Protein AF-0000000073486569 (afdb_homodimer)

Nearest PDB structures (foldseek):
  3vh6-assembly1_D  TM=8.853E-01  e=2.847E-06  Gallus gallus
  3b0b-assembly1_C  TM=8.600E-01  e=1.229E-05  Gallus gallus
  7ywx-assembly1_X  TM=8.691E-01  e=2.553E-05  Homo sapiens
  4ne1-assembly1_W  TM=8.771E-01  e=2.729E-05  Homo sapiens
  4dra-assembly1_H  TM=8.873E-01  e=7.397E-05  Homo sapiens

InterPro domains:
  IPR009072 Histone-fold [SSF47113] (11-70)
  IPR018552 Centromere protein X [PF09415] (6-74)
  IPR018552 Centromere protein X [PTHR28680] (3-74)

Foldseek 3Di:
DFPDLVNLQVVVCVVDPDNPDHDDSVRSVVVRVVVVVVVVVLVVQQCVQQVVVPHRDRDPVSSVVVVVVVVVVVD/DFPDLVNLQVVVCVVDPDNPDHDDSVRSVVVRVVVVVVVVVLVVQQCVQQVVVPHRDRDPVSSVVVVVVVVVVVD

pLDDT: mean 89.23, std 9.39, range [48.97, 97.62]

Radius of gyration: 16.29 Å; Cα contacts (8 Å, |Δi|>4): 152; chains: 2; bounding box: 28×46×36 Å

Sequence (150 aa):
MKFTDKLILEFLKSSFENSKTKINADATVLVGEVMRLLITEGAMRAAHQAKQEGSNTVTVEHLEKILSQLLLDFSMKFTDKLILEFLKSSFENSKTKINADATVLVGEVMRLLITEGAMRAAHQAKQEGSNTVTVEHLEKILSQLLLDFS

Solvent-accessible surface area (backbone atoms only — not comparable to full-atom values): 8167 Å² total; per-residue (Å²): 137,74,77,47,68,67,59,52,49,53,49,46,58,68,35,38,90,48,89,73,54,44,68,40,72,67,26,52,52,49,50,44,53,52,49,52,51,51,51,33,53,50,37,43,50,26,48,49,48,16,44,76,72,73,34,54,50,28,39,52,69,34,48,49,50,54,51,50,53,54,50,56,70,73,99,137,74,76,46,67,66,59,52,50,52,48,45,56,69,37,37,89,49,89,72,56,43,68,38,70,68,26,52,52,50,51,46,51,51,49,51,49,50,52,35,54,50,37,42,50,27,48,49,49,17,44,76,71,74,35,57,51,28,40,52,68,35,46,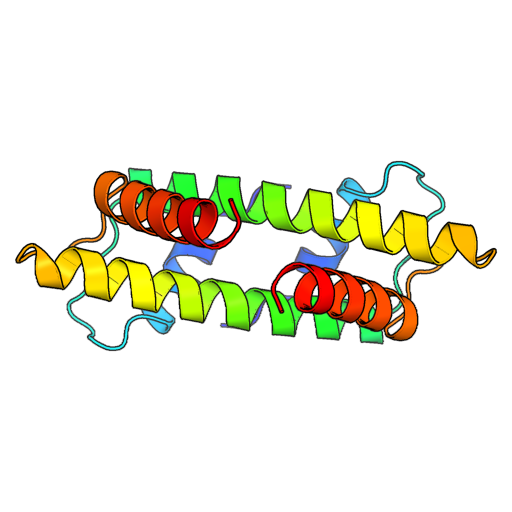50,50,53,52,49,52,55,50,56,72,72,97

Structure (mmCIF, N/CA/C/O backbone):
data_AF-0000000073486569-model_v1
#
loop_
_entity.id
_entity.type
_entity.pdbx_description
1 polymer 'Centromere protein X'
#
loop_
_atom_site.group_PDB
_atom_site.id
_atom_site.type_symbol
_atom_site.label_atom_id
_atom_site.label_alt_id
_atom_site.label_comp_id
_atom_site.label_asym_id
_atom_site.label_entity_id
_atom_site.label_seq_id
_atom_site.pdbx_PDB_ins_code
_atom_site.Cartn_x
_atom_site.Cartn_y
_atom_site.Cartn_z
_atom_site.occupancy
_atom_site.B_iso_or_equiv
_atom_site.auth_seq_id
_atom_site.auth_comp_id
_atom_site.auth_asym_id
_atom_site.auth_atom_id
_atom_site.pdbx_PDB_model_num
ATOM 1 N N . MET A 1 1 ? 2.086 -2.109 15.312 1 49.28 1 MET A N 1
ATOM 2 C CA . MET A 1 1 ? 0.988 -2.939 14.82 1 49.28 1 MET A CA 1
ATOM 3 C C . MET A 1 1 ? 1.217 -3.344 13.367 1 49.28 1 MET A C 1
ATOM 5 O O . MET A 1 1 ? 1.65 -2.527 12.555 1 49.28 1 MET A O 1
ATOM 9 N N . LYS A 1 2 ? 1.313 -4.73 13.086 1 63.16 2 LYS A N 1
ATOM 10 C CA . LYS A 1 2 ? 1.649 -5.43 11.852 1 63.16 2 LYS A CA 1
ATOM 11 C C . LYS A 1 2 ? 0.39 -5.875 11.109 1 63.16 2 LYS A C 1
ATOM 13 O O . LYS A 1 2 ? -0.649 -6.109 11.734 1 63.16 2 LYS A O 1
ATOM 18 N N . PHE A 1 3 ? 0.22 -5.586 9.859 1 79.25 3 PHE A N 1
ATOM 19 C CA . PHE A 1 3 ? -0.814 -6.254 9.078 1 79.25 3 PHE A CA 1
ATOM 20 C C . PHE A 1 3 ? -0.867 -7.742 9.406 1 79.25 3 PHE A C 1
ATOM 22 O O . PHE A 1 3 ? 0.163 -8.422 9.398 1 79.25 3 PHE A O 1
ATOM 29 N N . THR A 1 4 ? -2.008 -8.078 9.844 1 83.44 4 THR A N 1
ATOM 30 C CA . THR A 1 4 ? -2.1 -9.516 10.086 1 83.44 4 THR A CA 1
ATOM 31 C C . THR A 1 4 ? -2.098 -10.289 8.773 1 83.44 4 THR A C 1
ATOM 33 O O . THR A 1 4 ? -2.59 -9.789 7.758 1 83.44 4 THR A O 1
ATOM 36 N N . ASP A 1 5 ? -1.488 -11.5 8.914 1 86.25 5 ASP A N 1
ATOM 37 C CA . ASP A 1 5 ? -1.459 -12.359 7.734 1 86.25 5 ASP A CA 1
ATOM 38 C C . ASP A 1 5 ? -2.871 -12.648 7.23 1 86.25 5 ASP A C 1
ATOM 40 O O . ASP A 1 5 ? -3.105 -12.711 6.023 1 86.25 5 ASP A O 1
ATOM 44 N N . LYS A 1 6 ? -3.68 -12.773 8.156 1 87.69 6 LYS A N 1
ATOM 45 C CA . LYS A 1 6 ? -5.062 -13.078 7.809 1 87.69 6 LYS A CA 1
ATOM 46 C C . LYS A 1 6 ? -5.695 -11.945 7.004 1 87.69 6 LYS A C 1
ATOM 48 O O . LYS A 1 6 ? -6.363 -12.188 6 1 87.69 6 LYS A O 1
ATOM 53 N N . LEU A 1 7 ? -5.492 -10.742 7.418 1 86.31 7 LEU A N 1
ATOM 54 C CA . LEU A 1 7 ? -6.055 -9.578 6.738 1 86.31 7 LEU A CA 1
ATOM 55 C C . LEU A 1 7 ? -5.48 -9.438 5.332 1 86.31 7 LEU A C 1
ATOM 57 O O . LEU A 1 7 ? -6.223 -9.219 4.371 1 86.31 7 LEU A O 1
ATOM 61 N N . ILE A 1 8 ? -4.234 -9.633 5.266 1 90.25 8 ILE A N 1
ATOM 62 C CA . ILE A 1 8 ? -3.545 -9.508 3.986 1 90.25 8 ILE A CA 1
ATOM 63 C C . ILE A 1 8 ? -4.055 -10.57 3.02 1 90.25 8 ILE A C 1
ATOM 65 O O . ILE A 1 8 ? -4.355 -10.273 1.86 1 90.25 8 ILE A O 1
ATOM 69 N N . LEU A 1 9 ? -4.184 -11.766 3.555 1 90.5 9 LEU A N 1
ATOM 70 C CA . LEU A 1 9 ? -4.641 -12.883 2.738 1 90.5 9 LEU A CA 1
ATOM 71 C C . LEU A 1 9 ? -6.055 -12.633 2.223 1 90.5 9 LEU A C 1
ATOM 73 O O . LEU A 1 9 ? -6.348 -12.891 1.053 1 90.5 9 LEU A O 1
ATOM 77 N N . GLU A 1 10 ? -6.855 -12.133 3.045 1 87.62 10 GLU A N 1
ATOM 78 C CA . GLU A 1 10 ? -8.234 -11.859 2.658 1 87.62 10 GLU A CA 1
ATOM 79 C C . GLU A 1 10 ? -8.297 -10.812 1.546 1 87.62 10 GLU A C 1
ATOM 81 O O . GLU A 1 10 ? -9.062 -10.961 0.59 1 87.62 10 GLU A O 1
ATOM 86 N N . PHE A 1 11 ? -7.516 -9.844 1.665 1 87.62 11 PHE A N 1
ATOM 87 C CA . PHE A 1 11 ? -7.477 -8.789 0.66 1 87.62 11 PHE A CA 1
ATOM 88 C C . PHE A 1 11 ? -6.977 -9.328 -0.674 1 87.62 11 PHE A C 1
ATOM 90 O O . PHE A 1 11 ? -7.551 -9.031 -1.725 1 87.62 11 PHE A O 1
ATOM 97 N N . LEU A 1 12 ? -5.984 -10.078 -0.576 1 91.19 12 LEU A N 1
ATOM 98 C CA . LEU A 1 12 ? -5.379 -10.594 -1.798 1 91.19 12 LEU A CA 1
ATOM 99 C C . LEU A 1 12 ? -6.32 -11.57 -2.5 1 91.19 12 LEU A C 1
ATOM 101 O O . LEU A 1 12 ? -6.465 -11.523 -3.723 1 91.19 12 LEU A O 1
ATOM 105 N N . LYS A 1 13 ? -6.93 -12.383 -1.788 1 89.31 13 LYS A N 1
ATOM 106 C CA . LYS A 1 13 ? -7.883 -13.336 -2.352 1 89.31 13 LYS A CA 1
ATOM 107 C C . LYS A 1 13 ? -9.023 -12.617 -3.072 1 89.31 13 LYS A C 1
ATOM 109 O O . LYS A 1 13 ? -9.461 -13.055 -4.137 1 89.31 13 LYS A O 1
ATOM 114 N N . SER A 1 14 ? -9.445 -11.57 -2.467 1 87.94 14 SER A N 1
ATOM 115 C CA . SER A 1 14 ? -10.531 -10.805 -3.061 1 87.94 14 SER A CA 1
ATOM 116 C C . SER A 1 14 ? -10.078 -10.086 -4.324 1 87.94 14 SER A C 1
ATOM 118 O O . SER A 1 14 ? -10.891 -9.75 -5.184 1 87.94 14 SER A O 1
ATOM 120 N N . SER A 1 15 ? -8.891 -9.859 -4.434 1 87.5 15 SER A N 1
ATOM 121 C CA . SER A 1 15 ? -8.352 -9.078 -5.547 1 87.5 15 SER A CA 1
ATOM 122 C C . SER A 1 15 ? -8.047 -9.969 -6.75 1 87.5 15 SER A C 1
ATOM 124 O O . SER A 1 15 ? -7.922 -9.477 -7.875 1 87.5 15 SER A O 1
ATOM 126 N N . PHE A 1 16 ? -7.902 -11.266 -6.496 1 89 16 PHE A N 1
ATOM 127 C CA 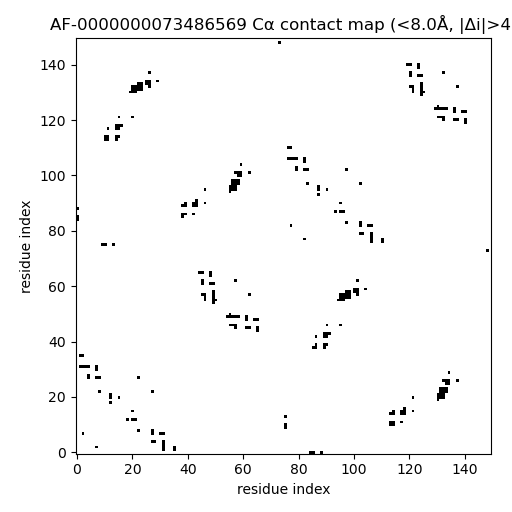. PHE A 1 16 ? -7.605 -12.188 -7.59 1 89 16 PHE A CA 1
ATOM 128 C C . PHE A 1 16 ? -8.828 -12.375 -8.484 1 89 16 PHE A C 1
ATOM 130 O O . PHE A 1 16 ? -9.93 -12.602 -7.992 1 89 16 PHE A O 1
ATOM 137 N N . GLU A 1 17 ? -8.664 -12.156 -9.703 1 77.44 17 GLU A N 1
ATOM 138 C CA . GLU A 1 17 ? -9.742 -12.281 -10.688 1 77.44 17 GLU A CA 1
ATOM 139 C C . GLU A 1 17 ? -10.266 -13.711 -10.75 1 77.44 17 GLU A C 1
ATOM 141 O O . GLU A 1 17 ? -11.461 -13.922 -10.961 1 77.44 17 GLU A O 1
ATOM 146 N N . ASN A 1 18 ? -9.25 -14.617 -10.672 1 76.06 18 ASN A N 1
ATOM 147 C CA . ASN A 1 18 ? -9.562 -16.031 -10.742 1 76.06 18 ASN A CA 1
ATOM 148 C C . ASN A 1 18 ? -9.555 -16.688 -9.367 1 76.06 18 ASN A C 1
ATOM 150 O O . ASN A 1 18 ? -8.586 -16.547 -8.609 1 76.06 18 ASN A O 1
ATOM 154 N N . SER A 1 19 ? -10.57 -17.328 -9.07 1 81.56 19 SER A N 1
ATOM 155 C CA . SER A 1 19 ? -10.742 -17.953 -7.762 1 81.56 19 SER A CA 1
ATOM 156 C C . SER A 1 19 ? -9.727 -19.078 -7.551 1 81.56 19 SER A C 1
ATOM 158 O O . SER A 1 19 ? -9.508 -19.516 -6.422 1 81.56 19 SER A O 1
ATOM 160 N N . LYS A 1 20 ? -8.969 -19.359 -8.625 1 89.25 20 LYS A N 1
ATOM 161 C CA . LYS A 1 20 ? -8.016 -20.453 -8.484 1 89.25 20 LYS A CA 1
ATOM 162 C C . LYS A 1 20 ? -6.641 -19.953 -8.07 1 89.25 20 LYS A C 1
ATOM 164 O O . LYS A 1 20 ? -5.793 -20.734 -7.633 1 89.25 20 LYS A O 1
ATOM 169 N N . THR A 1 21 ? -6.449 -18.688 -8.195 1 93.94 21 THR A N 1
ATOM 170 C CA . THR A 1 21 ? -5.148 -18.125 -7.848 1 93.94 21 THR A CA 1
ATOM 171 C C . THR A 1 21 ? -4.949 -18.125 -6.336 1 93.94 21 THR A C 1
ATOM 173 O O . THR A 1 21 ? -5.855 -17.75 -5.586 1 93.94 21 THR A O 1
ATOM 176 N N . LYS A 1 22 ? -3.732 -18.641 -5.93 1 94.56 22 LYS A N 1
ATOM 177 C CA . LYS A 1 22 ? -3.35 -18.656 -4.52 1 94.56 22 LYS A CA 1
ATOM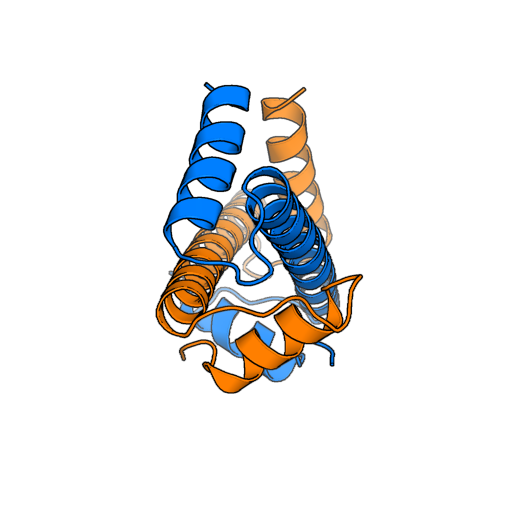 178 C C . LYS A 1 22 ? -2.059 -17.875 -4.293 1 94.56 22 LYS A C 1
ATOM 180 O O . LYS A 1 22 ? -1.387 -17.484 -5.246 1 94.56 22 LYS A O 1
ATOM 185 N N . ILE A 1 23 ? -1.85 -17.641 -3.037 1 95.81 23 ILE A N 1
ATOM 186 C CA . ILE A 1 23 ? -0.597 -17.016 -2.633 1 95.81 23 ILE A CA 1
ATOM 187 C C . ILE A 1 23 ? 0.028 -17.797 -1.483 1 95.81 23 ILE A C 1
ATOM 189 O O . ILE A 1 23 ? -0.671 -18.219 -0.559 1 95.81 23 ILE A O 1
ATOM 193 N N . ASN A 1 24 ? 1.247 -18.062 -1.68 1 95.88 24 ASN A N 1
ATOM 194 C CA . ASN A 1 24 ? 1.874 -18.844 -0.628 1 95.88 24 ASN A CA 1
ATOM 195 C C . ASN A 1 24 ? 2.203 -18 0.595 1 95.88 24 ASN A C 1
ATOM 197 O O . ASN A 1 24 ? 2.141 -16.766 0.537 1 95.88 24 ASN A O 1
ATOM 201 N N . ALA A 1 25 ? 2.531 -18.641 1.666 1 95.19 25 ALA A N 1
ATOM 202 C CA . ALA A 1 25 ? 2.688 -18 2.967 1 95.19 25 ALA A CA 1
ATOM 203 C C . ALA A 1 25 ? 3.814 -16.969 2.938 1 95.19 25 ALA A C 1
ATOM 205 O O . ALA A 1 25 ? 3.666 -15.859 3.461 1 95.19 25 ALA A O 1
ATOM 206 N N . ASP A 1 26 ? 4.918 -17.266 2.305 1 96.19 26 ASP A N 1
ATOM 207 C CA . ASP A 1 26 ? 6.062 -16.359 2.266 1 96.19 26 ASP A CA 1
ATOM 208 C C . ASP A 1 26 ? 5.727 -15.094 1.486 1 96.19 26 ASP A C 1
ATOM 210 O O . ASP A 1 26 ? 6.168 -14 1.851 1 96.19 26 ASP A O 1
ATOM 214 N N . ALA A 1 27 ? 5.074 -15.305 0.409 1 96.62 27 ALA A N 1
ATOM 215 C CA . ALA A 1 27 ? 4.652 -14.156 -0.391 1 96.62 27 ALA A CA 1
ATOM 216 C C . ALA A 1 27 ? 3.711 -13.25 0.4 1 96.62 27 ALA A C 1
ATOM 218 O O . ALA A 1 27 ? 3.807 -12.023 0.321 1 96.62 27 ALA A O 1
ATOM 219 N N . THR A 1 28 ? 2.852 -13.844 1.16 1 95 28 THR A N 1
ATOM 220 C CA . THR A 1 28 ? 1.947 -13.078 2.01 1 95 28 THR A CA 1
ATOM 221 C C . THR A 1 28 ? 2.73 -12.227 3.008 1 95 28 THR A C 1
ATOM 223 O O . THR A 1 28 ? 2.414 -11.055 3.217 1 95 28 THR A O 1
ATOM 226 N N . VAL A 1 29 ? 3.727 -12.766 3.518 1 94.56 29 VAL A N 1
ATOM 227 C CA . VAL A 1 29 ? 4.578 -12.062 4.477 1 94.56 29 VAL A CA 1
ATOM 228 C C . VAL A 1 29 ? 5.273 -10.891 3.789 1 94.56 29 VAL A C 1
ATOM 230 O O . VAL A 1 29 ? 5.316 -9.781 4.332 1 94.56 29 VAL A O 1
ATOM 233 N N . LEU A 1 30 ? 5.77 -11.148 2.605 1 94.94 30 LEU A N 1
ATOM 234 C CA . LEU A 1 30 ? 6.461 -10.102 1.866 1 94.94 30 LEU A CA 1
ATOM 235 C C . LEU A 1 30 ? 5.516 -8.945 1.555 1 94.94 30 LEU A C 1
ATOM 237 O O . LEU A 1 30 ? 5.898 -7.777 1.673 1 94.94 30 LEU A O 1
ATOM 241 N N . VAL A 1 31 ? 4.328 -9.234 1.18 1 94.25 31 VAL A N 1
ATOM 242 C CA . VAL A 1 31 ? 3.352 -8.195 0.876 1 94.25 31 VAL A CA 1
ATOM 243 C C . VAL A 1 31 ? 3.102 -7.344 2.117 1 94.25 31 VAL A C 1
ATOM 245 O O . VAL A 1 31 ? 3.021 -6.113 2.029 1 94.25 31 VAL A O 1
ATOM 248 N N . GLY A 1 32 ? 2.971 -7.988 3.254 1 92.38 32 GLY A N 1
ATOM 249 C CA . GLY A 1 32 ? 2.828 -7.258 4.5 1 92.38 32 GLY A CA 1
ATOM 250 C C . GLY A 1 32 ? 3.977 -6.301 4.766 1 92.38 32 GLY A C 1
ATOM 251 O O . GLY A 1 32 ? 3.76 -5.168 5.207 1 92.38 32 GLY A O 1
ATOM 252 N N . GLU A 1 33 ? 5.199 -6.75 4.48 1 92.44 33 GLU A N 1
ATOM 253 C CA . GLU A 1 33 ? 6.379 -5.91 4.672 1 92.44 33 GLU A CA 1
ATOM 254 C C . GLU A 1 33 ? 6.367 -4.719 3.717 1 92.44 33 GLU A C 1
ATOM 256 O O . GLU A 1 33 ? 6.676 -3.594 4.113 1 92.44 33 GLU A O 1
ATOM 261 N N . VAL A 1 34 ? 6.043 -4.957 2.502 1 91.69 34 VAL A N 1
ATOM 262 C CA . VAL A 1 34 ? 6.008 -3.9 1.494 1 91.69 34 VAL A CA 1
ATOM 263 C C . VAL A 1 34 ? 4.93 -2.879 1.854 1 91.69 34 VAL A C 1
ATOM 265 O O . VAL A 1 34 ? 5.16 -1.67 1.769 1 91.69 34 VAL A O 1
ATOM 268 N N . MET A 1 35 ? 3.797 -3.367 2.295 1 91.56 35 MET A N 1
ATOM 269 C CA . MET A 1 35 ? 2.715 -2.463 2.68 1 91.56 35 MET A CA 1
ATOM 270 C C . MET A 1 35 ? 3.127 -1.596 3.863 1 91.56 35 MET A C 1
ATOM 272 O O . MET A 1 35 ? 2.846 -0.396 3.887 1 91.56 35 MET A O 1
ATOM 276 N N . ARG A 1 36 ? 3.723 -2.199 4.812 1 90.62 36 ARG A N 1
ATOM 277 C CA . ARG A 1 36 ? 4.23 -1.438 5.953 1 90.62 36 ARG A CA 1
ATOM 278 C C . ARG A 1 36 ? 5.188 -0.341 5.496 1 90.62 36 ARG A C 1
ATOM 280 O O . ARG A 1 36 ? 5.117 0.792 5.977 1 90.62 36 ARG A O 1
ATOM 287 N N . LEU A 1 37 ? 6.066 -0.699 4.625 1 92.06 37 LEU A N 1
ATOM 288 C CA . LEU A 1 37 ? 7.047 0.25 4.105 1 92.06 37 LEU A CA 1
ATOM 289 C C . LEU A 1 37 ? 6.355 1.396 3.373 1 92.06 37 LEU A C 1
ATOM 291 O O . LEU A 1 37 ? 6.684 2.564 3.594 1 92.06 37 LEU A O 1
ATOM 295 N N . LEU A 1 38 ? 5.441 1.044 2.543 1 90 38 LEU A N 1
ATOM 296 C CA . LEU A 1 38 ? 4.734 2.047 1.752 1 90 38 LEU A CA 1
ATOM 297 C C . LEU A 1 38 ? 3.939 2.986 2.652 1 90 38 LEU A C 1
ATOM 299 O O . LEU A 1 38 ? 3.936 4.199 2.439 1 90 38 LEU A O 1
ATOM 303 N N . ILE A 1 39 ? 3.264 2.461 3.627 1 92 39 ILE A N 1
ATOM 304 C CA . ILE A 1 39 ? 2.449 3.268 4.527 1 92 39 ILE A CA 1
ATOM 305 C C . ILE A 1 39 ? 3.346 4.188 5.352 1 92 39 ILE A C 1
ATOM 307 O O . ILE A 1 39 ? 3.035 5.367 5.535 1 92 39 ILE A O 1
ATOM 311 N N . THR A 1 40 ? 4.473 3.686 5.809 1 91.81 40 THR A N 1
ATOM 312 C CA . THR A 1 40 ? 5.414 4.477 6.594 1 91.81 40 THR A CA 1
ATOM 313 C C . THR A 1 40 ? 5.973 5.633 5.77 1 91.81 40 THR A C 1
ATOM 315 O O . THR A 1 40 ? 6 6.773 6.23 1 91.81 40 THR A O 1
ATOM 318 N N . GLU A 1 41 ? 6.383 5.301 4.508 1 90.94 41 GLU A N 1
ATOM 319 C CA . GLU A 1 41 ? 6.91 6.324 3.611 1 90.94 41 GLU A CA 1
ATOM 320 C C . GLU A 1 41 ? 5.848 7.363 3.27 1 90.94 41 GLU A C 1
ATOM 322 O O . GLU A 1 41 ? 6.121 8.562 3.271 1 90.94 41 GLU A O 1
ATOM 327 N N . GLY A 1 42 ? 4.691 6.945 2.955 1 92.81 42 GLY A N 1
ATOM 328 C CA . GLY A 1 42 ? 3.592 7.848 2.654 1 92.81 42 GLY A CA 1
ATOM 329 C C . GLY A 1 42 ? 3.234 8.758 3.812 1 92.81 42 GLY A C 1
ATOM 330 O O . GLY A 1 42 ? 3.033 9.961 3.625 1 92.81 42 GLY A O 1
ATOM 331 N N . ALA A 1 43 ? 3.172 8.188 4.957 1 92.88 43 ALA A N 1
ATOM 332 C CA . ALA A 1 43 ? 2.834 8.945 6.16 1 92.88 43 ALA A CA 1
ATOM 333 C C . ALA A 1 43 ? 3.883 10.016 6.445 1 92.88 43 ALA A C 1
ATOM 335 O O . ALA A 1 43 ? 3.541 11.148 6.789 1 92.88 43 ALA A O 1
ATOM 336 N N . MET A 1 44 ? 5.102 9.602 6.297 1 93.06 44 MET A N 1
ATOM 337 C CA . MET A 1 44 ? 6.191 10.547 6.535 1 93.06 44 MET A CA 1
ATOM 338 C C . MET A 1 44 ? 6.129 11.703 5.547 1 93.06 44 MET A C 1
ATOM 340 O O . ME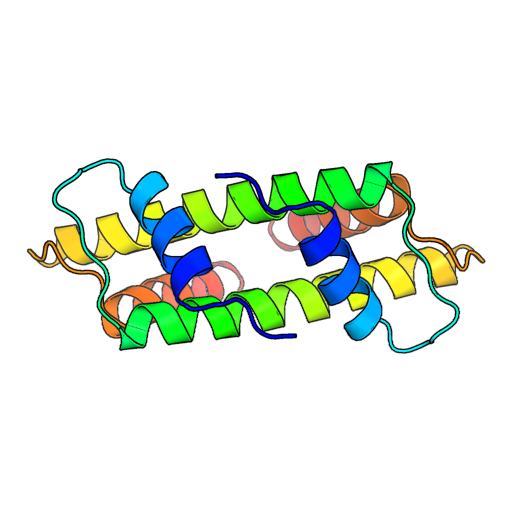T A 1 44 ? 6.289 12.867 5.934 1 93.06 44 MET A O 1
ATOM 344 N N . ARG A 1 45 ? 5.875 11.383 4.309 1 94.06 45 ARG A N 1
ATOM 345 C CA . ARG A 1 45 ? 5.77 12.422 3.289 1 94.06 45 ARG A CA 1
ATOM 346 C C . ARG A 1 45 ? 4.578 13.336 3.557 1 94.06 45 ARG A C 1
ATOM 348 O O . ARG A 1 45 ? 4.672 14.555 3.398 1 94.06 45 ARG A O 1
ATOM 355 N N . ALA A 1 46 ? 3.48 12.781 3.939 1 94.62 46 ALA A N 1
ATOM 356 C CA . ALA A 1 46 ? 2.277 13.555 4.234 1 94.62 46 ALA A CA 1
ATOM 357 C C . ALA A 1 46 ? 2.498 14.477 5.434 1 94.62 46 ALA A C 1
ATOM 359 O O . ALA A 1 46 ? 2.117 15.648 5.406 1 94.62 46 ALA A O 1
ATOM 360 N N . ALA A 1 47 ? 3.17 13.945 6.406 1 94.38 47 ALA A N 1
ATOM 361 C CA . ALA A 1 47 ? 3.49 14.734 7.598 1 94.38 47 ALA A CA 1
ATOM 362 C C . ALA A 1 47 ? 4.406 15.906 7.25 1 94.38 47 ALA A C 1
ATOM 364 O O . ALA A 1 47 ? 4.199 17.031 7.723 1 94.38 47 ALA A O 1
ATOM 365 N N . HIS A 1 48 ? 5.375 15.547 6.406 1 94.12 48 HIS A N 1
ATOM 366 C CA . HIS A 1 48 ? 6.312 16.578 5.969 1 94.12 48 HIS A CA 1
ATOM 367 C C . HIS A 1 48 ? 5.602 17.672 5.172 1 94.12 48 HIS A C 1
ATOM 369 O O . HIS A 1 48 ? 5.867 18.859 5.367 1 94.12 48 HIS A O 1
ATOM 375 N N . GLN A 1 49 ? 4.727 17.25 4.305 1 95.12 49 GLN A N 1
ATOM 376 C CA . GLN A 1 49 ? 3.953 18.188 3.51 1 95.12 49 GLN A CA 1
ATOM 377 C C . GLN A 1 49 ? 3.109 19.094 4.402 1 95.12 49 GLN A C 1
ATOM 379 O O . GLN A 1 49 ? 3.018 20.297 4.164 1 95.12 49 GLN A O 1
ATOM 384 N N . ALA A 1 50 ? 2.451 18.531 5.398 1 96.06 50 ALA A N 1
ATOM 385 C CA . ALA A 1 50 ? 1.66 19.297 6.352 1 96.06 50 ALA A CA 1
ATOM 386 C C . ALA A 1 50 ? 2.533 20.297 7.113 1 96.06 50 ALA A C 1
ATOM 388 O O . ALA A 1 50 ? 2.176 21.469 7.25 1 96.06 50 ALA A O 1
ATOM 389 N N . LYS A 1 51 ? 3.672 19.859 7.508 1 94.56 51 LYS A N 1
ATOM 390 C CA . LYS A 1 51 ? 4.602 20.703 8.25 1 94.56 51 LYS A CA 1
ATOM 391 C C . LYS A 1 51 ? 5.066 21.891 7.402 1 94.56 51 LYS A C 1
ATOM 393 O O . LYS A 1 51 ? 5.191 23 7.902 1 94.56 51 LYS A O 1
ATOM 398 N N . GLN A 1 52 ? 5.402 21.578 6.191 1 94.94 52 GLN A N 1
ATOM 399 C CA . GLN A 1 52 ? 5.812 22.625 5.266 1 94.94 52 GLN A CA 1
ATOM 400 C C . GLN A 1 52 ? 4.758 23.719 5.18 1 94.94 52 GLN A C 1
ATOM 402 O O . GLN A 1 52 ? 5.086 24.891 4.945 1 94.94 52 GLN A O 1
ATOM 407 N N . GLU A 1 53 ? 3.561 23.422 5.461 1 95.81 53 GLU A N 1
ATOM 408 C CA . GLU A 1 53 ? 2.465 24.375 5.371 1 95.81 53 GLU A CA 1
ATOM 409 C C . GLU A 1 53 ? 2.047 24.875 6.75 1 95.81 53 GLU A C 1
ATOM 411 O O . GLU A 1 53 ? 0.986 25.484 6.902 1 95.81 53 GLU A O 1
ATOM 416 N N . GLY A 1 54 ? 2.75 24.453 7.723 1 95 54 GLY A N 1
ATOM 417 C CA . GLY A 1 54 ? 2.561 24.953 9.07 1 95 54 GLY A CA 1
ATOM 418 C C . GLY A 1 54 ? 1.47 24.234 9.836 1 95 54 GLY A C 1
ATOM 419 O O . GLY A 1 54 ? 0.827 24.812 10.711 1 95 54 GLY A O 1
ATOM 420 N N . SER A 1 55 ? 1.169 23.078 9.422 1 95.31 55 SER A N 1
ATOM 421 C CA . SER A 1 55 ? 0.104 22.312 10.062 1 95.31 55 SER A CA 1
ATOM 422 C C . SER A 1 55 ? 0.65 21.062 10.734 1 95.31 55 SER A C 1
ATOM 424 O O . SER A 1 55 ? 1.594 20.453 10.234 1 95.31 55 SER A O 1
ATOM 426 N N . ASN A 1 56 ? -0.077 20.719 11.828 1 95.19 56 ASN A N 1
ATOM 427 C CA . ASN A 1 56 ? 0.228 19.453 12.461 1 95.19 56 ASN A CA 1
ATOM 428 C C . ASN A 1 56 ? -0.83 18.391 12.148 1 95.19 56 ASN A C 1
ATOM 430 O O . ASN A 1 56 ? -0.833 17.312 12.734 1 95.19 56 ASN A O 1
ATOM 434 N N . THR A 1 57 ? -1.676 18.75 11.266 1 96.69 57 THR A N 1
ATOM 435 C CA . THR A 1 57 ? -2.744 17.844 10.867 1 96.69 57 THR A CA 1
ATOM 436 C C . THR A 1 57 ? -2.68 17.547 9.375 1 96.69 57 THR A C 1
ATOM 438 O O . THR A 1 57 ? -2.713 18.469 8.555 1 96.69 57 THR A O 1
ATOM 441 N N . VAL A 1 58 ? -2.574 16.281 9.055 1 96.94 58 VAL A N 1
ATOM 442 C CA . VAL A 1 58 ? -2.584 15.844 7.66 1 96.94 58 VAL A CA 1
ATOM 443 C C . VAL A 1 58 ? -4.016 15.828 7.137 1 96.94 58 VAL A C 1
ATOM 445 O O . VAL A 1 58 ? -4.898 15.211 7.738 1 96.94 58 VAL A O 1
ATOM 448 N N . THR A 1 59 ? -4.23 16.5 6.113 1 97.62 59 THR A N 1
ATOM 449 C CA . THR A 1 59 ? -5.531 16.562 5.453 1 97.62 59 THR A CA 1
ATOM 450 C C . THR A 1 59 ? -5.449 15.969 4.047 1 97.62 59 THR A C 1
ATOM 452 O O . THR A 1 59 ? -4.363 15.625 3.574 1 97.62 59 THR A O 1
ATOM 455 N N . VAL A 1 60 ? -6.59 15.883 3.42 1 97.12 60 VAL A N 1
ATOM 456 C CA . VAL A 1 60 ? -6.691 15.336 2.068 1 97.12 60 VAL A CA 1
ATOM 457 C C . VAL A 1 60 ? -5.824 16.156 1.117 1 97.12 60 VAL A C 1
ATOM 459 O O . VAL A 1 60 ? -5.199 15.609 0.206 1 97.12 60 VAL A O 1
ATOM 462 N N . GLU A 1 61 ? -5.785 17.484 1.343 1 96.88 61 GLU A N 1
ATOM 463 C CA . GLU A 1 61 ? -5.016 18.375 0.476 1 96.88 61 GLU A CA 1
ATOM 464 C C . GLU A 1 61 ? -3.535 18 0.489 1 96.88 61 GLU A C 1
ATOM 466 O O . GLU A 1 61 ? -2.875 18.031 -0.552 1 96.88 61 GLU A O 1
ATOM 471 N N . HIS A 1 62 ? -3 17.719 1.631 1 96.94 62 HIS A N 1
ATOM 472 C CA . HIS A 1 62 ? -1.604 17.312 1.74 1 96.94 62 HIS A CA 1
ATOM 473 C C . HIS A 1 62 ? -1.351 16.016 0.997 1 96.94 62 HIS A C 1
ATOM 475 O O . HIS A 1 62 ? -0.358 15.883 0.276 1 96.94 62 HIS A O 1
ATOM 481 N N . LEU A 1 63 ? -2.264 15.078 1.149 1 95.81 63 LEU A N 1
ATOM 482 C CA . LEU A 1 63 ? -2.143 13.797 0.467 1 95.81 63 LEU A CA 1
ATOM 483 C C . LEU A 1 63 ? -2.184 13.977 -1.047 1 95.81 63 LEU A C 1
ATOM 485 O O . LEU A 1 63 ? -1.424 13.336 -1.774 1 95.81 63 LEU A O 1
ATOM 489 N N . GLU A 1 64 ? -3.082 14.859 -1.492 1 94.69 64 GLU A N 1
ATOM 490 C CA . GLU A 1 64 ? -3.184 15.125 -2.924 1 94.69 64 GLU A CA 1
ATOM 491 C C . GLU A 1 64 ? -1.878 15.688 -3.475 1 94.69 64 GLU A C 1
ATOM 493 O O . GLU A 1 64 ? -1.459 15.336 -4.578 1 94.69 64 GLU A O 1
ATOM 498 N N . LYS A 1 65 ? -1.268 16.516 -2.775 1 94.19 65 LYS A N 1
ATOM 499 C CA . LYS A 1 65 ? -0.009 17.109 -3.205 1 94.19 65 LYS A CA 1
ATOM 500 C C . LYS A 1 65 ? 1.094 16.062 -3.314 1 94.19 65 LYS A C 1
ATOM 502 O O . LYS A 1 65 ? 1.894 16.094 -4.25 1 94.19 65 LYS A O 1
ATOM 507 N N . ILE A 1 66 ? 1.17 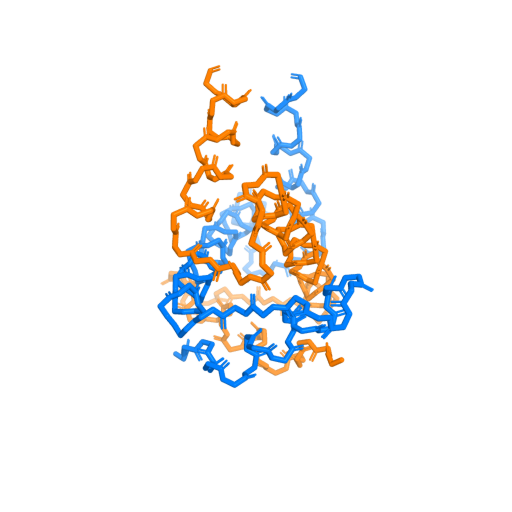15.18 -2.318 1 91.62 66 ILE A N 1
ATOM 508 C CA . ILE A 1 66 ? 2.145 14.094 -2.352 1 91.62 66 ILE A CA 1
ATOM 509 C C . ILE A 1 66 ? 1.899 13.219 -3.578 1 91.62 66 ILE A C 1
ATOM 511 O O . ILE A 1 66 ? 2.842 12.852 -4.281 1 91.62 66 ILE A O 1
ATOM 515 N N . LEU A 1 67 ? 0.583 12.883 -3.824 1 89.31 67 LEU A N 1
ATOM 516 C CA . LEU A 1 67 ? 0.231 12.055 -4.973 1 89.31 67 LEU A CA 1
ATOM 517 C C . LEU A 1 67 ? 0.615 12.742 -6.277 1 89.31 67 LEU A C 1
ATOM 519 O O . LEU A 1 67 ? 1.123 12.102 -7.199 1 89.31 67 LEU A O 1
ATOM 523 N N . SER A 1 68 ? 0.336 14.047 -6.289 1 90.56 68 SER A N 1
ATOM 524 C CA . SER A 1 68 ? 0.687 14.828 -7.473 1 90.56 68 SER A CA 1
ATOM 525 C C . SER A 1 68 ? 2.191 14.805 -7.723 1 90.56 68 SER A C 1
ATOM 527 O O . SER A 1 68 ? 2.633 14.609 -8.859 1 90.56 68 SER A O 1
ATOM 529 N N . GLN A 1 69 ? 2.928 14.992 -6.613 1 86.88 69 GLN A N 1
ATOM 530 C CA . GLN A 1 69 ? 4.383 14.977 -6.711 1 86.88 69 GLN A CA 1
ATOM 531 C C . GLN A 1 69 ? 4.883 13.617 -7.195 1 86.88 69 GLN A C 1
ATOM 533 O O . GLN A 1 69 ? 5.781 13.547 -8.031 1 86.88 69 GLN A O 1
ATOM 538 N N . LEU A 1 70 ? 4.379 12.523 -6.805 1 80.25 70 LEU A N 1
ATOM 539 C CA . LEU A 1 70 ? 4.766 11.172 -7.191 1 80.25 70 LEU A CA 1
ATOM 540 C C . LEU A 1 70 ? 4.453 10.914 -8.664 1 80.25 70 LEU A C 1
ATOM 542 O O . LEU A 1 70 ? 5.262 10.32 -9.375 1 80.25 70 LEU A O 1
ATOM 546 N N . LEU A 1 71 ? 3.283 11.344 -9.047 1 79.25 71 LEU A N 1
ATOM 547 C CA . LEU A 1 71 ? 2.857 11.141 -10.422 1 79.25 71 LEU A CA 1
ATOM 548 C C . LEU A 1 71 ? 3.68 12 -11.375 1 79.25 71 LEU A C 1
ATOM 550 O O . LEU A 1 71 ? 3.984 11.57 -12.492 1 79.25 71 LEU A O 1
ATOM 554 N N . LEU A 1 72 ? 4.031 13.203 -10.969 1 80.56 72 LEU A N 1
ATOM 555 C CA . LEU A 1 72 ? 4.855 14.094 -11.773 1 80.56 72 LEU A CA 1
ATOM 556 C C . LEU A 1 72 ? 6.262 13.531 -11.945 1 80.56 72 LEU A C 1
ATOM 558 O O . LEU A 1 72 ? 6.871 13.688 -13.008 1 80.56 72 LEU A O 1
ATOM 562 N N . ASP A 1 73 ? 6.711 12.859 -10.906 1 68 73 ASP A N 1
ATOM 563 C CA . ASP A 1 73 ? 8.039 12.242 -10.977 1 68 73 ASP A CA 1
ATOM 564 C C . ASP A 1 73 ? 8.055 11.094 -11.984 1 68 73 ASP A C 1
ATOM 566 O O . ASP A 1 73 ? 9.102 10.781 -12.555 1 68 73 ASP A O 1
ATOM 570 N N . PHE A 1 74 ? 6.93 10.391 -12.195 1 64.06 74 PHE A N 1
ATOM 571 C CA . PHE A 1 74 ? 6.809 9.234 -13.086 1 64.06 74 PHE A CA 1
ATOM 572 C C . PHE A 1 74 ? 6.344 9.664 -14.469 1 64.06 74 PHE A C 1
ATOM 574 O O . PHE A 1 74 ? 6.461 8.906 -15.43 1 64.06 74 PHE A O 1
ATOM 581 N N . SER A 1 75 ? 5.781 10.805 -14.672 1 56.72 75 SER A N 1
ATOM 582 C CA . SER A 1 75 ? 5.367 11.289 -15.984 1 56.72 75 SER A CA 1
ATOM 583 C C . SER A 1 75 ? 6.535 11.914 -16.734 1 56.72 75 SER A C 1
ATOM 585 O O . SER A 1 75 ? 7.5 12.383 -16.125 1 56.72 75 SER A O 1
ATOM 587 N N . MET B 1 1 ? -13.758 -6.828 1.764 1 48.97 1 MET B N 1
ATOM 588 C CA . MET B 1 1 ? -13.195 -6.465 3.059 1 48.97 1 MET B CA 1
ATOM 589 C C . MET B 1 1 ? -12.344 -5.203 2.945 1 48.97 1 MET B C 1
ATOM 591 O O . MET B 1 1 ? -11.594 -5.039 1.981 1 48.97 1 MET B O 1
ATOM 595 N N . LYS B 1 2 ? -12.742 -4.082 3.693 1 62.97 2 LYS B N 1
ATOM 596 C CA . LYS B 1 2 ? -12.234 -2.715 3.699 1 62.97 2 LYS B CA 1
ATOM 597 C C . LYS B 1 2 ? -11.266 -2.494 4.859 1 62.97 2 LYS B C 1
ATOM 599 O O . LYS B 1 2 ? -11.375 -3.15 5.898 1 62.97 2 LYS B O 1
ATOM 604 N N . PHE B 1 3 ? -10.094 -1.999 4.625 1 79.06 3 PHE B N 1
ATOM 605 C CA . PHE B 1 3 ? -9.289 -1.507 5.738 1 79.06 3 PHE B CA 1
ATOM 606 C C . PHE B 1 3 ? -10.141 -0.717 6.719 1 79.06 3 PHE B C 1
ATOM 608 O O . PHE B 1 3 ? -10.891 0.177 6.32 1 79.06 3 PHE B O 1
ATOM 615 N N . THR B 1 4 ? -10.117 -1.237 7.859 1 83.12 4 THR B N 1
ATOM 616 C CA . THR B 1 4 ? -10.867 -0.447 8.828 1 83.12 4 THR B CA 1
ATOM 617 C C . THR B 1 4 ? -10.156 0.875 9.109 1 83.12 4 THR B C 1
ATOM 619 O O . THR B 1 4 ? -8.922 0.948 9.062 1 83.12 4 THR B O 1
ATOM 622 N N . ASP B 1 5 ? -11.055 1.867 9.367 1 85.94 5 ASP B N 1
ATOM 623 C CA . ASP B 1 5 ? -10.5 3.176 9.703 1 85.94 5 ASP B CA 1
ATOM 624 C C . ASP B 1 5 ? -9.594 3.092 10.922 1 85.94 5 ASP B C 1
ATOM 626 O O . ASP B 1 5 ? -8.555 3.762 10.984 1 85.94 5 ASP B O 1
ATOM 630 N N . LYS B 1 6 ? -9.992 2.271 11.766 1 87.5 6 LYS B N 1
ATOM 631 C CA . LYS B 1 6 ? -9.227 2.123 12.992 1 87.5 6 LYS B CA 1
ATOM 632 C C . LYS B 1 6 ? -7.832 1.567 12.711 1 87.5 6 LYS B C 1
ATOM 634 O O . LYS B 1 6 ? -6.836 2.061 13.25 1 87.5 6 LYS B O 1
ATOM 639 N N . LEU B 1 7 ? -7.742 0.582 11.883 1 86.19 7 LEU B N 1
ATOM 640 C CA . LEU B 1 7 ? -6.465 -0.038 11.539 1 86.19 7 LEU B CA 1
ATOM 641 C C . LEU B 1 7 ? -5.555 0.951 10.82 1 86.19 7 LEU B C 1
ATOM 643 O O . LEU B 1 7 ? -4.371 1.068 11.148 1 86.19 7 LEU B O 1
ATOM 647 N N . ILE B 1 8 ? -6.148 1.629 9.945 1 90.12 8 ILE B N 1
ATOM 648 C CA . ILE B 1 8 ? -5.398 2.602 9.156 1 90.12 8 ILE B CA 1
ATOM 649 C C . ILE B 1 8 ? -4.852 3.695 10.07 1 90.12 8 ILE B C 1
ATOM 651 O O . ILE B 1 8 ? -3.68 4.066 9.977 1 90.12 8 ILE B O 1
ATOM 655 N N . LEU B 1 9 ? -5.727 4.137 10.953 1 90.31 9 LEU B N 1
ATOM 656 C CA . LEU B 1 9 ? -5.344 5.199 11.883 1 90.31 9 LEU B CA 1
ATOM 657 C C . LEU B 1 9 ? -4.199 4.75 12.781 1 90.31 9 LEU B C 1
ATOM 659 O O . LEU B 1 9 ? -3.252 5.508 13.016 1 90.31 9 LEU B O 1
ATOM 663 N N . GLU B 1 10 ? -4.262 3.582 13.211 1 87.56 10 GLU B N 1
ATOM 664 C CA . GLU B 1 10 ? -3.221 3.047 14.086 1 87.56 10 GLU B CA 1
ATOM 665 C C . GLU B 1 10 ? -1.879 2.977 13.359 1 87.56 10 GLU B C 1
ATOM 667 O O . GLU B 1 10 ? -0.843 3.332 13.922 1 87.56 10 GLU B O 1
ATOM 672 N N . PHE B 1 11 ? -1.923 2.562 12.188 1 87.62 11 PHE B N 1
ATOM 673 C CA . PHE B 1 11 ? -0.702 2.459 11.391 1 87.62 11 PHE B CA 1
ATOM 674 C C . PHE B 1 11 ? -0.101 3.838 11.141 1 87.62 11 PHE B C 1
ATOM 676 O O . PHE B 1 11 ? 1.108 4.027 11.281 1 87.62 11 PHE B O 1
ATOM 683 N N . LEU B 1 12 ? -0.951 4.711 10.812 1 91.31 12 LEU B N 1
ATOM 684 C CA . LEU B 1 12 ? -0.475 6.051 10.484 1 91.31 12 LEU B CA 1
ATOM 685 C C . LEU B 1 12 ? 0.094 6.746 11.711 1 91.31 12 LEU B C 1
ATOM 687 O O . LEU B 1 12 ? 1.145 7.387 11.641 1 91.31 12 LEU B O 1
ATOM 691 N N . LYS B 1 13 ? -0.531 6.617 12.781 1 89.12 13 LYS B N 1
ATOM 692 C CA . LYS B 1 13 ? -0.057 7.211 14.023 1 89.12 13 LYS B CA 1
ATOM 693 C C . LYS B 1 13 ? 1.321 6.676 14.406 1 89.12 13 LYS B C 1
ATOM 695 O O . LYS B 1 13 ? 2.18 7.426 14.867 1 89.12 13 LYS B O 1
ATOM 700 N N . SER B 1 14 ? 1.477 5.422 14.188 1 88.12 14 SER B N 1
ATOM 701 C CA . SER B 1 14 ? 2.754 4.793 14.516 1 88.12 14 SER B CA 1
ATOM 702 C C . SER B 1 14 ? 3.852 5.242 13.555 1 88.12 14 SER B C 1
ATOM 704 O O . SER B 1 14 ? 5.035 5.188 13.891 1 88.12 14 SER B O 1
ATOM 706 N N . SER B 1 15 ? 3.49 5.652 12.469 1 87.5 15 SER B N 1
ATOM 707 C CA . SER B 1 15 ? 4.453 6.008 11.43 1 87.5 15 SER B CA 1
ATOM 708 C C . SER B 1 15 ? 4.898 7.461 11.555 1 87.5 15 SER B C 1
ATOM 710 O O . SER B 1 15 ? 5.938 7.848 11.016 1 87.5 15 SER B O 1
ATOM 712 N N . PHE B 1 16 ? 4.09 8.258 12.25 1 88.94 16 PHE B N 1
ATOM 713 C CA . PHE B 1 16 ? 4.438 9.672 12.414 1 88.94 16 PHE B CA 1
ATOM 714 C C . PHE B 1 16 ? 5.613 9.828 13.367 1 88.94 16 PHE B C 1
ATOM 716 O O . PHE B 1 16 ? 5.629 9.227 14.445 1 88.94 16 PHE B O 1
ATOM 723 N N . GLU B 1 17 ? 6.605 10.469 12.945 1 77.75 17 GLU B N 1
ATOM 724 C CA . GLU B 1 17 ? 7.812 10.695 13.734 1 77.75 17 GLU B CA 1
ATOM 725 C C . GLU B 1 17 ? 7.504 11.5 14.992 1 77.75 17 GLU B C 1
ATOM 727 O O . GLU B 1 17 ? 8.109 11.273 16.047 1 77.75 17 GLU B O 1
ATOM 732 N N . ASN B 1 18 ? 6.613 12.492 14.734 1 76.31 18 ASN B N 1
ATOM 733 C CA . ASN B 1 18 ? 6.219 13.391 15.812 1 76.31 18 ASN B CA 1
ATOM 734 C C . ASN B 1 18 ? 4.859 13.008 16.391 1 76.31 18 ASN B C 1
ATOM 736 O O . ASN B 1 18 ? 3.889 12.852 15.656 1 76.31 18 ASN B O 1
ATOM 740 N N . SER B 1 19 ? 4.812 12.859 17.625 1 81.88 19 SER B N 1
ATOM 741 C CA . SER B 1 19 ? 3.598 12.438 18.312 1 81.88 19 SER B CA 1
ATOM 742 C C . SER B 1 19 ? 2.506 13.492 18.219 1 81.88 19 SER B C 1
ATOM 744 O O . SER B 1 19 ? 1.334 13.211 18.469 1 81.88 19 SER B O 1
ATOM 746 N N . LYS B 1 20 ? 2.9 14.648 17.641 1 89.31 20 LYS B N 1
ATOM 747 C CA . LYS B 1 20 ? 1.904 15.711 17.562 1 89.31 20 LYS B CA 1
ATOM 748 C C . LYS B 1 20 ? 1.161 15.68 16.234 1 89.31 20 LYS B C 1
ATOM 750 O O . LYS B 1 20 ? 0.106 16.297 16.094 1 89.31 20 LYS B O 1
ATOM 755 N N . THR B 1 21 ? 1.707 14.984 15.297 1 93.94 21 THR B N 1
ATOM 756 C CA . THR B 1 21 ? 1.076 14.922 13.984 1 93.94 21 THR B CA 1
ATOM 757 C C . THR B 1 21 ? -0.206 14.102 14.031 1 93.94 21 THR B C 1
ATOM 759 O O . THR B 1 21 ? -0.235 13.023 14.633 1 93.94 21 THR B O 1
ATOM 762 N N . LYS B 1 22 ? -1.297 14.711 13.453 1 94.5 22 LYS B N 1
ATOM 763 C CA . LYS B 1 22 ? -2.588 14.039 13.352 1 94.5 22 LYS B CA 1
ATOM 764 C C . LYS B 1 22 ? -3.027 13.906 11.891 1 94.5 22 LYS B C 1
ATOM 766 O O . LYS B 1 22 ? -2.41 14.492 11 1 94.5 22 LYS B O 1
ATOM 771 N N . ILE B 1 23 ? -4.012 13.062 11.758 1 95.75 23 ILE B N 1
ATOM 772 C CA . ILE B 1 23 ? -4.637 12.914 10.445 1 95.75 23 ILE B CA 1
ATOM 773 C C . ILE B 1 23 ? -6.152 13.031 10.578 1 95.75 23 ILE B C 1
ATOM 775 O O . ILE B 1 23 ? -6.746 12.477 11.508 1 95.75 23 ILE B O 1
ATOM 779 N N . ASN B 1 24 ? -6.633 13.852 9.734 1 95.88 24 ASN B N 1
ATOM 780 C CA . ASN B 1 24 ? -8.078 14.031 9.859 1 95.88 24 ASN B CA 1
ATOM 781 C C . ASN B 1 24 ? -8.836 12.852 9.258 1 95.88 24 ASN B C 1
ATOM 783 O O . ASN B 1 24 ? -8.258 12.016 8.562 1 95.88 24 ASN B O 1
ATOM 787 N N . ALA B 1 25 ? -10.094 12.781 9.531 1 95.06 25 ALA B N 1
ATOM 788 C CA . ALA B 1 25 ? -10.93 11.625 9.195 1 95.06 25 ALA B CA 1
ATOM 789 C C . ALA B 1 25 ? -10.984 11.414 7.688 1 95.06 25 ALA B C 1
ATOM 791 O O . ALA B 1 25 ? -10.875 10.281 7.211 1 95.06 25 ALA B O 1
ATOM 792 N N . ASP B 1 26 ? -11.117 12.461 6.91 1 96.12 26 ASP B N 1
ATOM 793 C CA . ASP B 1 26 ? -11.227 12.336 5.461 1 96.12 26 ASP B CA 1
ATOM 794 C C . ASP B 1 26 ? -9.93 11.797 4.855 1 96.12 26 ASP B C 1
ATOM 796 O O . ASP B 1 26 ? -9.961 11.016 3.902 1 96.12 26 ASP B O 1
ATOM 800 N N . ALA B 1 27 ? -8.875 12.312 5.355 1 96.56 27 ALA B N 1
ATOM 801 C CA . ALA B 1 27 ? -7.578 11.836 4.895 1 96.56 27 ALA B CA 1
ATOM 802 C C . ALA B 1 27 ? -7.398 10.352 5.199 1 96.56 27 ALA B C 1
ATOM 804 O O . ALA B 1 27 ? -6.863 9.602 4.379 1 96.56 27 ALA B O 1
ATOM 805 N N . THR B 1 28 ? -7.852 9.938 6.328 1 94.94 28 THR B N 1
ATOM 806 C CA . THR B 1 28 ? -7.789 8.523 6.695 1 94.94 28 THR B CA 1
ATOM 807 C C . THR B 1 28 ? -8.578 7.676 5.699 1 94.94 28 THR B C 1
ATOM 809 O O . THR B 1 28 ? -8.109 6.617 5.273 1 94.94 28 THR B O 1
ATOM 812 N N . VAL B 1 29 ? -9.656 8.148 5.309 1 94.56 29 VAL B N 1
ATOM 813 C CA . VAL B 1 29 ? -10.5 7.453 4.344 1 94.56 29 VAL B CA 1
ATOM 814 C C . VAL B 1 29 ? -9.781 7.359 3 1 94.56 29 VAL B C 1
ATOM 816 O O . VAL B 1 29 ? -9.766 6.297 2.373 1 94.56 29 VAL B O 1
ATOM 819 N N . LEU B 1 30 ? -9.18 8.453 2.615 1 94.88 30 LEU B N 1
ATOM 820 C CA . LEU B 1 30 ? -8.469 8.469 1.342 1 94.88 30 LEU B CA 1
ATOM 821 C C . LEU B 1 30 ? -7.316 7.469 1.35 1 94.88 30 LEU B C 1
ATOM 823 O O . LEU B 1 30 ? -7.094 6.762 0.366 1 94.88 30 LEU B O 1
ATOM 827 N N . VAL B 1 31 ? -6.605 7.398 2.412 1 94.25 31 VAL B N 1
ATOM 828 C CA . VAL B 1 31 ? -5.488 6.461 2.518 1 94.25 31 VAL B CA 1
ATOM 829 C C . VAL B 1 31 ? -6.004 5.031 2.367 1 94.25 31 VAL B C 1
ATOM 831 O O . VAL B 1 31 ? -5.383 4.215 1.682 1 94.25 31 VAL B O 1
ATOM 834 N N . GLY B 1 32 ? -7.105 4.738 3.016 1 92.38 32 GLY B N 1
ATOM 835 C CA . GLY B 1 32 ? -7.719 3.428 2.854 1 92.38 32 GLY B CA 1
ATOM 836 C C . GLY B 1 32 ? -8.047 3.098 1.409 1 92.38 32 GLY B C 1
ATOM 837 O O . GLY B 1 32 ? -7.824 1.972 0.959 1 92.38 32 GLY B O 1
ATOM 838 N N . GLU B 1 33 ? -8.562 4.09 0.675 1 92.44 33 GLU B N 1
ATOM 839 C CA . GLU B 1 33 ? -8.898 3.895 -0.732 1 92.44 33 GLU B CA 1
ATOM 840 C C . GLU B 1 33 ? -7.645 3.652 -1.568 1 92.44 33 GLU B C 1
ATOM 842 O O . GLU B 1 33 ? -7.629 2.773 -2.434 1 92.44 33 GLU B O 1
ATOM 847 N N . VAL B 1 34 ? -6.641 4.41 -1.33 1 91.69 34 VAL B N 1
ATOM 848 C CA . VAL B 1 34 ? -5.391 4.281 -2.074 1 91.69 34 VAL B CA 1
ATOM 849 C C . VAL B 1 34 ? -4.758 2.92 -1.792 1 91.69 34 VAL B C 1
ATOM 851 O O . VAL B 1 34 ? -4.289 2.246 -2.711 1 91.69 34 VAL B O 1
ATOM 854 N N . MET B 1 35 ? -4.793 2.51 -0.544 1 91.5 35 MET B N 1
ATOM 855 C CA . MET B 1 35 ? -4.234 1.212 -0.184 1 91.5 35 MET B CA 1
ATOM 856 C C . MET B 1 35 ? -4.988 0.082 -0.875 1 91.5 35 MET B C 1
ATOM 858 O O . MET B 1 35 ? -4.379 -0.865 -1.375 1 91.5 35 MET B O 1
ATOM 862 N N . ARG B 1 36 ? -6.25 0.177 -0.848 1 90.44 36 ARG B N 1
ATOM 863 C CA . ARG B 1 36 ? -7.059 -0.812 -1.556 1 90.44 36 ARG B CA 1
ATOM 864 C C . ARG B 1 36 ? -6.672 -0.884 -3.027 1 90.44 36 ARG B C 1
ATOM 866 O O . ARG B 1 36 ? -6.547 -1.974 -3.59 1 90.44 36 ARG B O 1
ATOM 873 N N . LEU B 1 37 ? -6.535 0.244 -3.629 1 91.94 37 LEU B N 1
ATOM 874 C CA . LEU B 1 37 ? -6.172 0.321 -5.039 1 91.94 37 LEU B CA 1
ATOM 875 C C . LEU B 1 37 ? -4.805 -0.309 -5.281 1 91.94 37 LEU B C 1
ATOM 877 O O . LEU B 1 37 ? -4.637 -1.103 -6.211 1 91.94 37 LEU B O 1
ATOM 881 N N . LEU B 1 38 ? -3.881 0.054 -4.465 1 89.94 38 LEU B N 1
ATOM 882 C CA . LEU B 1 38 ? -2.52 -0.448 -4.617 1 89.94 38 LEU B CA 1
ATOM 883 C C . LEU B 1 38 ? -2.475 -1.962 -4.441 1 89.94 38 LEU B C 1
ATOM 885 O O . LEU B 1 38 ? -1.801 -2.66 -5.199 1 89.94 38 LEU B O 1
ATOM 889 N N . ILE B 1 39 ? -3.166 -2.473 -3.461 1 91.94 39 ILE B N 1
ATOM 890 C CA . ILE B 1 39 ? -3.168 -3.906 -3.186 1 91.94 39 ILE B CA 1
ATOM 891 C C . ILE B 1 39 ? -3.842 -4.652 -4.336 1 91.94 39 ILE B C 1
ATOM 893 O O . ILE B 1 39 ? -3.355 -5.695 -4.773 1 91.94 39 ILE B O 1
ATOM 897 N N . THR B 1 40 ? -4.918 -4.117 -4.859 1 91.69 40 THR B N 1
ATOM 898 C CA . THR B 1 40 ? -5.633 -4.734 -5.969 1 91.69 40 THR B CA 1
ATOM 899 C C . THR B 1 40 ? -4.754 -4.793 -7.215 1 91.69 40 THR B C 1
ATOM 901 O O . THR B 1 40 ? -4.652 -5.84 -7.859 1 91.69 40 THR B O 1
ATOM 904 N N . GLU B 1 41 ? -4.082 -3.648 -7.52 1 90.88 41 GLU B N 1
ATOM 905 C CA . GLU B 1 41 ? -3.191 -3.594 -8.68 1 90.88 41 GLU B CA 1
ATOM 906 C C . GLU B 1 41 ? -2.006 -4.539 -8.508 1 90.88 41 GLU B C 1
ATOM 908 O O . GLU B 1 41 ? -1.63 -5.246 -9.445 1 90.88 41 GLU B O 1
ATOM 913 N N . GLY B 1 42 ? -1.403 -4.535 -7.375 1 92.81 42 GLY B N 1
ATOM 914 C CA . GLY B 1 42 ? -0.291 -5.43 -7.09 1 92.81 42 GLY B CA 1
ATOM 915 C C . GLY B 1 42 ? -0.662 -6.895 -7.199 1 92.81 42 GLY B C 1
ATOM 916 O O . GLY B 1 42 ? 0.079 -7.688 -7.785 1 92.81 42 GLY B O 1
ATOM 917 N N . ALA B 1 43 ? -1.78 -7.219 -6.645 1 92.81 43 ALA B N 1
ATOM 918 C CA 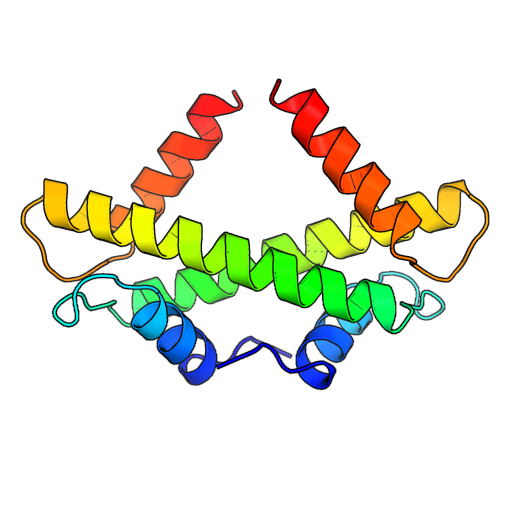. ALA B 1 43 ? -2.256 -8.602 -6.668 1 92.81 43 ALA B CA 1
ATOM 919 C C . ALA B 1 43 ? -2.51 -9.062 -8.102 1 92.81 43 ALA B C 1
ATOM 921 O O . ALA B 1 43 ? -2.156 -10.188 -8.469 1 92.81 43 ALA B O 1
ATOM 922 N N . MET B 1 44 ? -3.127 -8.188 -8.844 1 93 44 MET B N 1
ATOM 923 C CA . MET B 1 44 ? -3.412 -8.523 -10.234 1 93 44 MET B CA 1
ATOM 924 C C . MET B 1 44 ? -2.121 -8.742 -11.016 1 93 44 MET B C 1
ATOM 926 O O . MET B 1 44 ? -2.018 -9.695 -11.797 1 93 44 MET B O 1
ATOM 930 N N . ARG B 1 45 ? -1.158 -7.887 -10.797 1 94.06 45 ARG B N 1
ATOM 931 C CA . ARG B 1 45 ? 0.126 -8.031 -11.477 1 94.06 45 ARG B CA 1
ATOM 932 C C . ARG B 1 45 ? 0.833 -9.312 -11.047 1 94.06 45 ARG B C 1
ATOM 934 O O . ARG B 1 45 ? 1.42 -10.008 -11.875 1 94.06 45 ARG B O 1
ATOM 941 N N . ALA B 1 46 ? 0.798 -9.617 -9.789 1 94.56 46 ALA B N 1
ATOM 942 C CA . ALA B 1 46 ? 1.433 -10.828 -9.266 1 94.56 46 ALA B CA 1
ATOM 943 C C . ALA B 1 46 ? 0.77 -12.078 -9.836 1 94.56 46 ALA B C 1
ATOM 945 O O . ALA B 1 46 ? 1.454 -13.016 -10.242 1 94.56 46 ALA B O 1
ATOM 946 N N . ALA B 1 47 ? -0.527 -12.031 -9.914 1 94.31 47 ALA B N 1
ATOM 947 C CA . ALA B 1 47 ? -1.281 -13.141 -10.477 1 94.31 47 ALA B CA 1
ATOM 948 C C . ALA B 1 47 ? -0.935 -13.352 -11.945 1 94.31 47 ALA B C 1
ATOM 950 O O . ALA B 1 47 ? -0.745 -14.484 -12.398 1 94.31 47 ALA B O 1
ATOM 951 N N . HIS B 1 48 ? -0.861 -12.195 -12.625 1 94 48 HIS B N 1
ATOM 952 C CA . HIS B 1 48 ? -0.509 -12.242 -14.039 1 94 48 HIS B CA 1
ATOM 953 C C . HIS B 1 48 ? 0.893 -12.805 -14.242 1 94 48 HIS B C 1
ATOM 955 O O . HIS B 1 48 ? 1.115 -13.617 -15.133 1 94 48 HIS B O 1
ATOM 961 N N . GLN B 1 49 ? 1.806 -12.359 -13.414 1 95 49 GLN B N 1
ATOM 962 C CA . GLN B 1 49 ? 3.178 -12.852 -13.484 1 95 49 GLN B CA 1
ATOM 963 C C . GLN B 1 49 ? 3.232 -14.359 -13.242 1 95 49 GLN B C 1
ATOM 965 O O . GLN B 1 49 ? 3.969 -15.07 -13.93 1 95 49 GLN B O 1
ATOM 970 N N . ALA B 1 50 ? 2.512 -14.852 -12.25 1 95.88 50 ALA B N 1
ATOM 971 C CA . ALA B 1 50 ? 2.436 -16.281 -11.961 1 95.88 50 ALA B CA 1
ATOM 972 C C . ALA B 1 50 ? 1.855 -17.047 -13.148 1 95.88 50 ALA B C 1
ATOM 974 O O . ALA B 1 50 ? 2.398 -18.078 -13.547 1 95.88 50 ALA B O 1
ATOM 975 N N . LYS B 1 51 ? 0.844 -16.5 -13.727 1 94.5 51 LYS B N 1
ATOM 976 C CA . LYS B 1 51 ? 0.193 -17.125 -14.867 1 94.5 51 LYS B CA 1
ATOM 977 C C . LYS B 1 51 ? 1.146 -17.234 -16.047 1 94.5 51 LYS B C 1
ATOM 979 O O . LYS B 1 51 ? 1.161 -18.25 -16.766 1 94.5 51 LYS B O 1
ATOM 984 N N . GLN B 1 52 ? 1.824 -16.156 -16.297 1 94.88 52 GLN B N 1
ATOM 985 C CA . GLN B 1 52 ? 2.805 -16.141 -17.375 1 94.88 52 GLN B CA 1
ATOM 986 C C . GLN B 1 52 ? 3.811 -17.281 -17.219 1 94.88 52 GLN B C 1
ATOM 988 O O . GLN B 1 52 ? 4.332 -17.797 -18.219 1 94.88 52 GLN B O 1
ATOM 993 N N . GLU B 1 53 ? 3.994 -17.75 -16.062 1 95.75 53 GLU B N 1
ATOM 994 C CA . GLU B 1 53 ? 4.965 -18.812 -15.789 1 95.75 53 GLU B CA 1
ATOM 995 C C . GLU B 1 53 ? 4.27 -20.156 -15.57 1 95.75 53 GLU B C 1
ATOM 997 O O . GLU B 1 53 ? 4.887 -21.109 -15.086 1 95.75 53 GLU B O 1
ATOM 1002 N N . GLY B 1 54 ? 3 -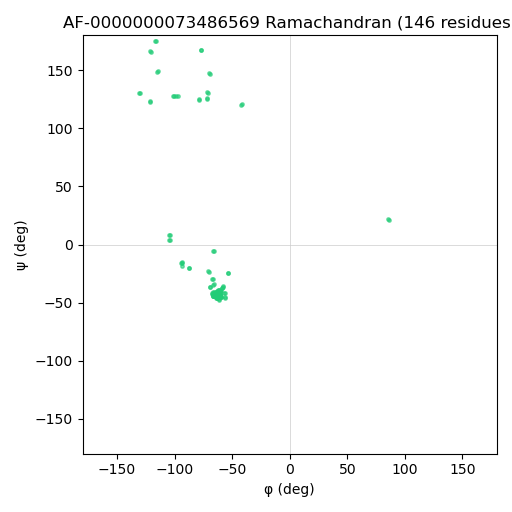20.156 -15.734 1 94.88 54 GLY B N 1
ATOM 1003 C CA . GLY B 1 54 ? 2.238 -21.391 -15.711 1 94.88 54 GLY B CA 1
ATOM 1004 C C . GLY B 1 54 ? 1.828 -21.812 -14.312 1 94.88 54 GLY B C 1
ATOM 1005 O O . GLY B 1 54 ? 1.671 -23 -14.039 1 94.88 54 GLY B O 1
ATOM 1006 N N . SER B 1 55 ? 1.812 -20.906 -13.43 1 95.31 55 SER B N 1
ATOM 1007 C CA . SER B 1 55 ? 1.473 -21.219 -12.047 1 95.31 55 SER B CA 1
ATOM 1008 C C . SER B 1 55 ? 0.172 -20.531 -11.625 1 95.31 55 SER B C 1
ATOM 1010 O O . SER B 1 55 ? -0.125 -19.422 -12.078 1 95.31 55 SER B O 1
ATOM 1012 N N . ASN B 1 56 ? -0.5 -21.266 -10.719 1 95.19 56 ASN B N 1
ATOM 1013 C CA . ASN B 1 56 ? -1.675 -20.656 -10.102 1 95.19 56 ASN B CA 1
ATOM 1014 C C . ASN B 1 56 ? -1.386 -20.188 -8.68 1 95.19 56 ASN B C 1
ATOM 1016 O O . ASN B 1 56 ? -2.305 -19.812 -7.941 1 95.19 56 ASN B O 1
ATOM 1020 N N . THR B 1 57 ? -0.15 -20.25 -8.344 1 96.69 57 THR B N 1
ATOM 1021 C CA . THR B 1 57 ? 0.265 -19.828 -7.012 1 96.69 57 THR B CA 1
ATOM 1022 C C . THR B 1 57 ? 1.291 -18.703 -7.086 1 96.69 57 THR B C 1
ATOM 1024 O O . THR B 1 57 ? 2.336 -18.844 -7.723 1 96.69 57 THR B O 1
ATOM 1027 N N . VAL B 1 58 ? 0.964 -17.609 -6.449 1 96.88 58 VAL B N 1
ATOM 1028 C CA . VAL B 1 58 ? 1.889 -16.484 -6.375 1 96.88 58 VAL B CA 1
ATOM 1029 C C . VAL B 1 58 ? 2.945 -16.75 -5.305 1 96.88 58 VAL B C 1
ATOM 1031 O O . VAL B 1 58 ? 2.611 -17.047 -4.156 1 96.88 58 VAL B O 1
ATOM 1034 N N . THR B 1 59 ? 4.133 -16.672 -5.668 1 97.56 59 THR B N 1
ATOM 1035 C CA . THR B 1 59 ? 5.27 -16.859 -4.77 1 97.56 59 THR B CA 1
ATOM 1036 C C . THR B 1 59 ? 6.09 -15.586 -4.668 1 97.56 59 THR B C 1
ATOM 1038 O O . THR B 1 59 ? 5.832 -14.609 -5.379 1 97.56 59 THR B O 1
ATOM 1041 N N . VAL B 1 60 ? 7.07 -15.625 -3.803 1 97.06 60 VAL B N 1
ATOM 1042 C CA . VAL B 1 60 ? 7.953 -14.484 -3.578 1 97.06 60 VAL B CA 1
ATOM 1043 C C . VAL B 1 60 ? 8.648 -14.109 -4.883 1 97.06 60 VAL B C 1
ATOM 1045 O O . VAL B 1 60 ? 8.859 -12.93 -5.164 1 97.06 60 VAL B O 1
ATOM 1048 N N . GLU B 1 61 ? 9 -15.125 -5.68 1 96.81 61 GLU B N 1
ATOM 1049 C CA . GLU B 1 61 ? 9.703 -14.891 -6.938 1 96.81 61 GLU B CA 1
ATOM 1050 C C . GLU B 1 61 ? 8.867 -14.023 -7.879 1 96.81 61 GLU B C 1
ATOM 1052 O O . GLU B 1 61 ? 9.406 -13.133 -8.547 1 96.81 61 GLU B O 1
ATOM 1057 N N . HIS B 1 62 ? 7.621 -14.297 -7.961 1 96.88 62 HIS B N 1
ATOM 1058 C CA . HIS B 1 62 ? 6.734 -13.5 -8.805 1 96.88 62 HIS B CA 1
ATOM 1059 C C . HIS B 1 62 ? 6.66 -12.062 -8.312 1 96.88 62 HIS B C 1
ATOM 1061 O O . HIS B 1 62 ? 6.727 -11.125 -9.117 1 96.88 62 HIS B O 1
ATOM 1067 N N . LEU B 1 63 ? 6.559 -11.891 -7.012 1 95.69 63 LEU B N 1
ATOM 1068 C CA . LEU B 1 63 ? 6.508 -10.555 -6.43 1 95.69 63 LEU B CA 1
ATOM 1069 C C . LEU B 1 63 ? 7.797 -9.789 -6.707 1 95.69 63 LEU B C 1
ATOM 1071 O O . LEU B 1 63 ? 7.762 -8.602 -7.02 1 95.69 63 LEU B O 1
ATOM 1075 N N . GLU B 1 64 ? 8.93 -10.492 -6.609 1 94.56 64 GLU B N 1
ATOM 1076 C CA . GLU B 1 64 ? 10.211 -9.859 -6.879 1 94.56 64 GLU B CA 1
ATOM 1077 C C . GLU B 1 64 ? 10.297 -9.367 -8.32 1 94.56 64 GLU B C 1
ATOM 1079 O O . GLU B 1 64 ? 10.828 -8.289 -8.586 1 94.56 64 GLU B O 1
ATOM 1084 N N . LYS B 1 65 ? 9.805 -10.086 -9.188 1 94 65 LYS B N 1
ATOM 1085 C CA . LYS B 1 65 ? 9.828 -9.711 -10.602 1 94 65 LYS B CA 1
ATOM 1086 C C . LYS B 1 65 ? 8.977 -8.469 -10.852 1 94 65 LYS B C 1
ATOM 1088 O O . LYS B 1 65 ? 9.359 -7.594 -11.625 1 94 65 LYS B O 1
ATOM 1093 N N . ILE B 1 66 ? 7.789 -8.438 -10.25 1 91.38 66 ILE B N 1
ATOM 1094 C CA . ILE B 1 66 ? 6.922 -7.27 -10.367 1 91.38 66 ILE B CA 1
ATOM 1095 C C . ILE B 1 66 ? 7.633 -6.039 -9.812 1 91.38 66 ILE B C 1
ATOM 1097 O O . ILE B 1 66 ? 7.605 -4.969 -10.422 1 91.38 66 ILE B O 1
ATOM 1101 N N . LEU B 1 67 ? 8.289 -6.215 -8.594 1 89.25 67 LEU B N 1
ATOM 1102 C CA . LEU B 1 67 ? 9.008 -5.105 -7.977 1 89.25 67 LEU B CA 1
ATOM 1103 C C . LEU B 1 67 ? 10.148 -4.633 -8.875 1 89.25 67 LEU B C 1
ATOM 1105 O O . LEU B 1 67 ? 10.375 -3.43 -9.016 1 89.25 67 LEU B O 1
ATOM 1109 N N . SER B 1 68 ? 10.812 -5.633 -9.453 1 90.38 68 SER B N 1
ATOM 1110 C CA . SER B 1 68 ? 11.914 -5.309 -10.352 1 90.38 68 SER B CA 1
ATOM 1111 C C . SER B 1 68 ? 11.422 -4.512 -11.555 1 90.38 68 SER B C 1
ATOM 1113 O O . SER B 1 68 ? 12.039 -3.514 -11.945 1 90.38 68 SER B O 1
ATOM 1115 N N . GLN B 1 69 ? 10.297 -4.992 -12.094 1 86.69 69 GLN B N 1
ATOM 1116 C CA . GLN B 1 69 ? 9.711 -4.312 -13.234 1 86.69 69 GLN B CA 1
ATOM 1117 C C . GLN B 1 69 ? 9.297 -2.887 -12.875 1 86.69 69 GLN B C 1
ATOM 1119 O O . GLN B 1 69 ? 9.523 -1.954 -13.648 1 86.69 69 GLN B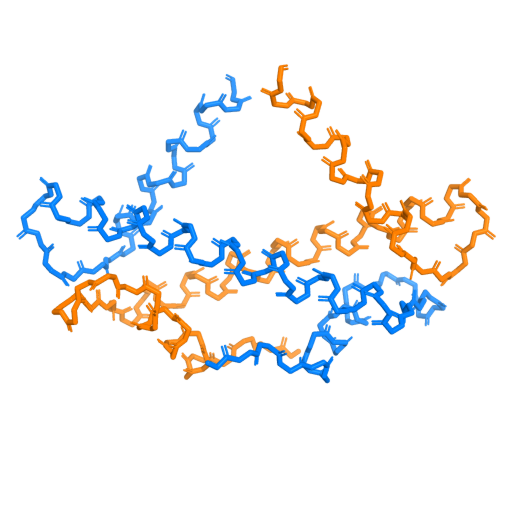 O 1
ATOM 1124 N N . LEU B 1 70 ? 8.758 -2.596 -11.766 1 79.94 70 LEU B N 1
ATOM 1125 C CA . LEU B 1 70 ? 8.32 -1.283 -11.305 1 79.94 70 LEU B CA 1
ATOM 1126 C C . LEU B 1 70 ? 9.508 -0.352 -11.109 1 79.94 70 LEU B C 1
ATOM 1128 O O . LEU B 1 70 ? 9.453 0.823 -11.477 1 79.94 70 LEU B O 1
ATOM 1132 N N . LEU B 1 71 ? 10.523 -0.892 -10.508 1 79.44 71 LEU B N 1
ATOM 1133 C CA . LEU B 1 71 ? 11.719 -0.099 -10.234 1 79.44 71 LEU B CA 1
ATOM 1134 C C . LEU B 1 71 ? 12.445 0.236 -11.531 1 79.44 71 LEU B C 1
ATOM 1136 O O . LEU B 1 71 ? 13.016 1.321 -11.664 1 79.44 71 LEU B O 1
ATOM 1140 N N . LEU B 1 72 ? 12.445 -0.689 -12.484 1 80.25 72 LEU B N 1
ATOM 1141 C CA . LEU B 1 72 ? 13.07 -0.461 -13.781 1 80.25 72 LEU B CA 1
ATOM 1142 C C . LEU B 1 72 ? 12.328 0.62 -14.562 1 80.25 72 LEU B C 1
ATOM 1144 O O . LEU B 1 72 ? 12.953 1.412 -15.281 1 80.25 72 LEU B O 1
ATOM 1148 N N . ASP B 1 73 ? 11.031 0.632 -14.383 1 67.5 73 ASP B N 1
ATOM 1149 C CA . ASP B 1 73 ? 10.227 1.648 -15.055 1 67.5 73 ASP B CA 1
ATOM 1150 C C . ASP B 1 73 ? 10.539 3.041 -14.508 1 67.5 73 ASP B C 1
ATOM 1152 O O . ASP B 1 73 ? 10.383 4.039 -15.211 1 67.5 73 ASP B O 1
ATOM 1156 N N . PHE B 1 74 ? 10.945 3.162 -13.227 1 63.31 74 PHE B N 1
ATOM 1157 C CA . PHE B 1 74 ? 11.227 4.426 -12.562 1 63.31 74 PHE B CA 1
ATOM 1158 C C . PHE B 1 74 ? 12.711 4.766 -12.648 1 63.31 74 PHE B C 1
ATOM 1160 O O . PHE B 1 74 ? 13.109 5.906 -12.391 1 63.31 74 PHE B O 1
ATOM 1167 N N . SER B 1 75 ? 13.578 3.883 -12.961 1 56.69 75 SER B N 1
ATOM 1168 C CA . SER B 1 75 ? 15 4.164 -13.109 1 56.69 75 SER B CA 1
ATOM 1169 C C . SER B 1 75 ? 15.32 4.688 -14.5 1 56.69 75 SER B C 1
ATOM 1171 O O . SER B 1 75 ? 14.594 4.406 -15.461 1 56.69 75 SER B O 1
#

Secondary structure (DSSP, 8-state):
----HHHHHHHHHHH-SSTT-EE-HHHHHHHHHHHHHHHHHHHHHHHHHHHHTT-SEE-HHHHHHHHHHHHHHH-/----HHHHHHHHHHH-SSTT-EE-HHHHHHHHHHHHHHHHHHHHHHHHHHHHTT-SEE-HHHHHHHHHHHHHHH-

Organism: Scylla paramamosain (NCBI:txid85552)